Protein AF-A0AAE0FNZ5-F1 (afdb_monomer)

Structure (mmCIF, N/CA/C/O backbone):
data_AF-A0AAE0FNZ5-F1
#
_entry.id   AF-A0AAE0FNZ5-F1
#
loop_
_atom_site.group_PDB
_atom_site.id
_atom_site.type_symbol
_atom_site.label_atom_id
_atom_site.label_alt_id
_atom_site.label_comp_id
_atom_site.label_asym_id
_atom_site.label_entity_id
_atom_site.label_seq_id
_atom_site.pdbx_PDB_ins_code
_atom_site.Cartn_x
_atom_site.Cartn_y
_atom_site.Cartn_z
_atom_site.occupancy
_atom_site.B_iso_or_equiv
_atom_site.auth_seq_id
_atom_site.auth_comp_id
_atom_site.auth_asym_id
_atom_site.auth_atom_id
_atom_site.pdbx_PDB_model_num
ATOM 1 N N . ALA A 1 1 ? 1.373 -7.738 13.179 1.00 73.31 1 ALA A N 1
ATOM 2 C CA . ALA A 1 1 ? 1.710 -7.476 14.619 1.00 73.31 1 ALA A CA 1
ATOM 3 C C . ALA A 1 1 ? 2.137 -6.031 14.983 1.00 73.31 1 ALA A C 1
ATOM 5 O O . ALA A 1 1 ? 1.591 -5.487 15.942 1.00 73.31 1 ALA A O 1
ATOM 6 N N . GLY A 1 2 ? 3.117 -5.407 14.306 1.00 88.44 2 GLY A N 1
ATOM 7 C CA . GLY A 1 2 ? 3.609 -4.054 14.651 1.00 88.44 2 GLY A CA 1
ATOM 8 C C . GLY A 1 2 ? 2.622 -2.926 14.325 1.00 88.44 2 GLY A C 1
ATOM 9 O O . GLY A 1 2 ? 2.248 -2.158 15.209 1.00 88.44 2 GLY A O 1
ATOM 10 N N . VAL A 1 3 ? 2.120 -2.901 13.086 1.00 91.31 3 VAL A N 1
ATOM 11 C CA . VAL A 1 3 ? 1.094 -1.946 12.621 1.00 91.31 3 VAL A CA 1
ATOM 12 C C . VAL A 1 3 ? -0.150 -1.998 13.509 1.00 91.31 3 VAL A C 1
ATOM 14 O O . VAL A 1 3 ? -0.598 -0.972 14.001 1.00 91.31 3 VAL A O 1
ATOM 17 N N . LYS A 1 4 ? -0.619 -3.203 13.857 1.00 91.88 4 LYS A N 1
ATOM 18 C CA . LYS A 1 4 ? -1.744 -3.406 14.783 1.00 91.88 4 LYS A CA 1
ATOM 19 C C . LYS A 1 4 ? -1.560 -2.714 16.139 1.00 91.88 4 LYS A C 1
ATOM 21 O O . LYS A 1 4 ? -2.510 -2.135 16.662 1.00 91.88 4 LYS A O 1
ATOM 26 N N . LYS A 1 5 ? -0.351 -2.751 16.712 1.00 94.31 5 LYS A N 1
ATOM 27 C CA . LYS A 1 5 ? -0.046 -2.042 17.968 1.00 94.31 5 LYS A CA 1
ATOM 28 C C . LYS A 1 5 ? -0.067 -0.524 17.776 1.00 94.31 5 LYS A C 1
ATOM 30 O O . LYS A 1 5 ? -0.585 0.174 18.640 1.00 94.31 5 LYS A O 1
ATOM 35 N N . MET A 1 6 ? 0.450 -0.028 16.650 1.00 94.19 6 MET A N 1
ATOM 36 C CA . MET A 1 6 ? 0.413 1.399 16.312 1.00 94.19 6 MET A CA 1
ATOM 37 C C . MET A 1 6 ? -1.028 1.896 16.144 1.00 94.19 6 MET A C 1
ATOM 39 O O . MET A 1 6 ? -1.415 2.879 16.765 1.00 94.19 6 MET A O 1
ATOM 43 N N . CYS A 1 7 ? -1.851 1.173 15.386 1.00 94.00 7 CYS A N 1
ATOM 44 C CA . CYS A 1 7 ? -3.272 1.465 15.214 1.00 94.00 7 CYS A CA 1
ATOM 45 C C . CYS A 1 7 ? -4.008 1.535 16.557 1.00 94.00 7 CYS A C 1
ATOM 47 O O . CYS A 1 7 ? -4.734 2.495 16.807 1.00 94.00 7 CYS A O 1
ATOM 49 N N . ALA A 1 8 ? -3.754 0.579 17.459 1.00 94.25 8 ALA A N 1
ATOM 50 C CA . ALA A 1 8 ? -4.321 0.598 18.805 1.00 94.25 8 ALA A CA 1
ATOM 51 C C . ALA A 1 8 ? -3.875 1.827 19.618 1.00 94.25 8 ALA A C 1
ATOM 53 O O . ALA A 1 8 ? -4.706 2.455 20.270 1.00 94.25 8 ALA A O 1
ATOM 54 N N . ALA A 1 9 ? -2.593 2.203 19.552 1.00 96.19 9 ALA A N 1
ATOM 55 C CA . ALA A 1 9 ? -2.071 3.388 20.237 1.00 96.19 9 ALA A CA 1
ATOM 56 C C . ALA A 1 9 ? -2.643 4.705 19.679 1.00 96.19 9 ALA A C 1
ATOM 58 O O . ALA A 1 9 ? -2.824 5.660 20.429 1.00 96.19 9 ALA A O 1
ATOM 59 N N . LEU A 1 10 ? -2.955 4.747 18.380 1.00 93.94 10 LEU A N 1
ATOM 60 C CA . LEU A 1 10 ? -3.541 5.906 17.699 1.00 93.94 10 LEU A CA 1
ATOM 61 C C . LEU A 1 10 ? -5.078 5.939 17.752 1.00 93.94 10 LEU A C 1
ATOM 63 O O . LEU A 1 10 ? -5.679 6.894 17.264 1.00 93.94 10 LEU A O 1
ATOM 67 N N . GLY A 1 11 ? -5.727 4.905 18.300 1.00 94.50 11 GLY A N 1
ATOM 68 C CA . GLY A 1 11 ? -7.188 4.781 18.277 1.00 94.50 11 GLY A CA 1
ATOM 69 C C . GLY A 1 11 ? -7.761 4.668 16.859 1.00 94.50 11 GLY A C 1
ATOM 70 O O . GLY A 1 11 ? -8.871 5.131 16.604 1.00 94.50 11 GLY A O 1
ATOM 71 N N . LYS A 1 12 ? -6.996 4.090 15.925 1.00 91.75 12 LYS A N 1
ATOM 72 C CA . LYS A 1 12 ? -7.368 3.927 14.515 1.00 91.75 12 LYS A CA 1
ATOM 73 C C . LYS A 1 12 ? -7.644 2.462 14.174 1.00 91.75 12 LYS A C 1
ATOM 75 O O . LYS A 1 12 ? -6.924 1.588 14.658 1.00 91.75 12 LYS A O 1
ATOM 80 N N . PRO A 1 13 ? -8.662 2.155 13.352 1.00 91.75 13 PRO A N 1
ATOM 81 C CA . PRO A 1 13 ? -8.920 0.785 12.931 1.00 91.75 13 PRO A CA 1
ATOM 82 C C . PRO A 1 13 ? -7.894 0.335 11.883 1.00 91.75 13 PRO A C 1
ATOM 84 O O . PRO A 1 13 ? -7.475 1.118 11.036 1.00 91.75 13 PRO A O 1
ATOM 87 N N . MET A 1 14 ? -7.543 -0.956 11.886 1.00 91.50 14 MET A N 1
ATOM 88 C CA . MET A 1 14 ? -6.693 -1.550 10.836 1.00 91.50 14 MET A CA 1
ATOM 89 C C . MET A 1 14 ? -7.300 -1.391 9.432 1.00 91.50 14 MET A C 1
ATOM 91 O O . MET A 1 14 ? -6.565 -1.279 8.459 1.00 91.50 14 MET A O 1
ATOM 95 N N . GLY A 1 15 ? -8.633 -1.321 9.336 1.00 91.81 15 GLY A N 1
ATOM 96 C CA . GLY A 1 15 ? -9.350 -1.085 8.080 1.00 91.81 15 GLY A CA 1
ATOM 97 C C . GLY A 1 15 ? -9.142 0.308 7.467 1.00 91.81 15 GLY A C 1
ATOM 98 O O . GLY A 1 15 ? -9.414 0.482 6.289 1.00 91.81 15 GLY A O 1
ATOM 99 N N . GLU A 1 16 ? -8.640 1.288 8.228 1.00 91.06 16 GLU A N 1
ATOM 100 C CA . GLU A 1 16 ? -8.264 2.622 7.713 1.00 91.06 16 GLU A CA 1
ATOM 101 C C . GLU A 1 16 ? -6.784 2.687 7.285 1.00 91.06 16 GLU A C 1
ATOM 103 O O . GLU A 1 16 ? -6.261 3.765 7.007 1.00 91.06 16 GLU A O 1
ATOM 108 N N . VAL A 1 17 ? -6.078 1.552 7.262 1.00 93.19 17 VAL A N 1
ATOM 109 C CA . VAL A 1 17 ? -4.651 1.499 6.932 1.00 93.19 17 VAL A CA 1
ATOM 110 C C . VAL A 1 17 ? -4.454 1.080 5.484 1.00 93.19 17 VAL A C 1
ATOM 112 O O . VAL A 1 17 ? -4.974 0.053 5.048 1.00 93.19 17 VAL A O 1
ATOM 115 N N . VAL A 1 18 ? -3.623 1.846 4.780 1.00 95.06 18 VAL A N 1
ATOM 116 C CA . VAL A 1 18 ? -3.007 1.442 3.516 1.00 95.06 18 VAL A CA 1
ATOM 117 C C . VAL A 1 18 ? -1.569 1.019 3.804 1.00 95.06 18 VAL A C 1
ATOM 119 O O . VAL A 1 18 ? -0.845 1.747 4.487 1.00 95.06 18 VAL A O 1
ATOM 122 N N . ALA A 1 19 ? -1.147 -0.136 3.294 1.00 96.19 19 ALA A N 1
ATOM 123 C CA . ALA A 1 19 ? 0.239 -0.589 3.385 1.00 96.19 19 ALA A CA 1
ATOM 124 C C . ALA A 1 19 ? 0.805 -0.937 2.008 1.00 96.19 19 ALA A C 1
ATOM 126 O O . ALA A 1 19 ? 0.090 -1.411 1.130 1.00 96.19 19 ALA A O 1
ATOM 127 N N . PHE A 1 20 ? 2.107 -0.715 1.854 1.00 97.62 20 PHE A N 1
ATOM 128 C CA . PHE A 1 20 ? 2.875 -1.006 0.649 1.00 97.62 20 PHE A CA 1
ATOM 129 C C . PHE A 1 20 ? 3.935 -2.054 0.989 1.00 97.62 20 PHE A C 1
ATOM 131 O O . PHE A 1 20 ? 4.536 -1.973 2.062 1.00 97.62 20 PHE A O 1
ATOM 138 N N . GLY A 1 21 ? 4.170 -3.013 0.097 1.00 97.12 21 GLY A N 1
ATOM 139 C CA . GLY A 1 21 ? 5.178 -4.052 0.298 1.00 97.12 21 GLY A CA 1
ATOM 140 C C . GLY A 1 21 ? 5.758 -4.591 -1.005 1.00 97.12 21 GLY A C 1
ATOM 141 O O . GLY A 1 21 ? 5.175 -4.455 -2.084 1.00 97.12 21 GLY A O 1
ATOM 142 N N . ASP A 1 22 ? 6.917 -5.229 -0.904 1.00 97.69 22 ASP A N 1
ATOM 143 C CA . ASP A 1 22 ? 7.616 -5.857 -2.028 1.00 97.69 22 ASP A CA 1
ATOM 144 C C . ASP A 1 22 ? 8.285 -7.194 -1.661 1.00 97.69 22 ASP A C 1
ATOM 146 O O . ASP A 1 22 ? 8.518 -8.037 -2.540 1.00 97.69 22 ASP A O 1
ATOM 150 N N . GLY A 1 23 ? 8.524 -7.426 -0.368 1.00 95.38 23 GLY A N 1
ATOM 151 C CA . GLY A 1 23 ? 9.221 -8.583 0.178 1.00 95.38 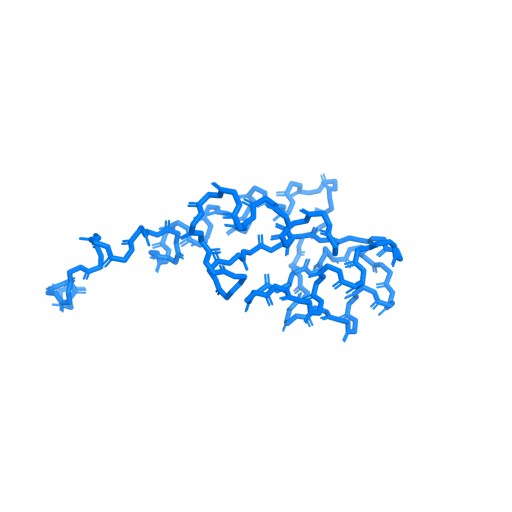23 GLY A CA 1
ATOM 152 C C . GLY A 1 23 ? 8.320 -9.638 0.826 1.00 95.38 23 GLY A C 1
ATOM 153 O O . GLY A 1 23 ? 7.105 -9.503 0.955 1.00 95.38 23 GLY A O 1
ATOM 154 N N . ASP A 1 24 ? 8.951 -10.730 1.267 1.00 92.94 24 ASP A N 1
ATOM 155 C CA . ASP A 1 24 ? 8.247 -11.851 1.910 1.00 92.94 24 ASP A CA 1
ATOM 156 C C . ASP A 1 24 ? 7.735 -11.460 3.304 1.00 92.94 24 ASP A C 1
ATOM 158 O O . ASP A 1 24 ? 6.672 -11.902 3.737 1.00 92.94 24 ASP A O 1
ATOM 162 N N . ASN A 1 25 ? 8.485 -10.596 3.991 1.00 94.06 25 ASN A N 1
ATOM 163 C CA . ASN A 1 25 ? 8.162 -10.067 5.314 1.00 94.06 25 ASN A CA 1
ATOM 164 C C . ASN A 1 25 ? 6.945 -9.129 5.313 1.00 94.06 25 ASN A C 1
ATOM 166 O O . ASN A 1 25 ? 6.425 -8.832 6.387 1.00 94.06 25 ASN A O 1
ATOM 170 N N . ASP A 1 26 ? 6.488 -8.678 4.142 1.00 95.06 26 ASP A N 1
ATOM 171 C CA . ASP A 1 26 ? 5.344 -7.771 4.031 1.00 95.06 26 ASP A CA 1
ATOM 172 C C . ASP A 1 26 ? 4.017 -8.524 3.919 1.00 95.06 26 ASP A C 1
ATOM 174 O O . ASP A 1 26 ? 2.972 -7.959 4.232 1.00 95.06 26 ASP A O 1
ATOM 178 N N . LYS A 1 27 ? 4.045 -9.811 3.538 1.00 95.31 27 LYS A N 1
ATOM 179 C CA . LYS A 1 27 ? 2.851 -10.635 3.288 1.00 95.31 27 LYS A CA 1
ATOM 180 C C . LYS A 1 27 ? 1.807 -10.513 4.402 1.00 95.31 27 LYS A C 1
ATOM 182 O O . LYS A 1 27 ? 0.666 -10.161 4.132 1.00 95.31 27 LYS A O 1
ATOM 187 N N . GLU A 1 28 ? 2.201 -10.793 5.645 1.00 94.75 28 GLU A N 1
ATOM 188 C CA . GLU A 1 28 ? 1.277 -10.762 6.790 1.00 94.75 28 GLU A CA 1
ATOM 189 C C . GLU A 1 28 ? 0.712 -9.359 7.039 1.00 94.75 28 GLU A C 1
ATOM 191 O O . GLU A 1 28 ? -0.430 -9.217 7.459 1.00 94.75 28 GLU A O 1
ATOM 196 N N . MET A 1 29 ? 1.497 -8.308 6.781 1.00 94.81 29 MET A N 1
ATOM 197 C CA . MET A 1 29 ? 1.017 -6.935 6.912 1.00 94.81 29 MET A CA 1
ATOM 198 C C . MET A 1 29 ? -0.028 -6.620 5.842 1.00 94.81 29 MET A C 1
ATOM 200 O O . MET A 1 29 ? -1.060 -6.050 6.180 1.00 94.81 29 MET A O 1
ATOM 204 N N . LEU A 1 30 ? 0.232 -6.989 4.584 1.00 96.50 30 LEU A N 1
ATOM 205 C CA . LEU A 1 30 ? -0.674 -6.715 3.467 1.0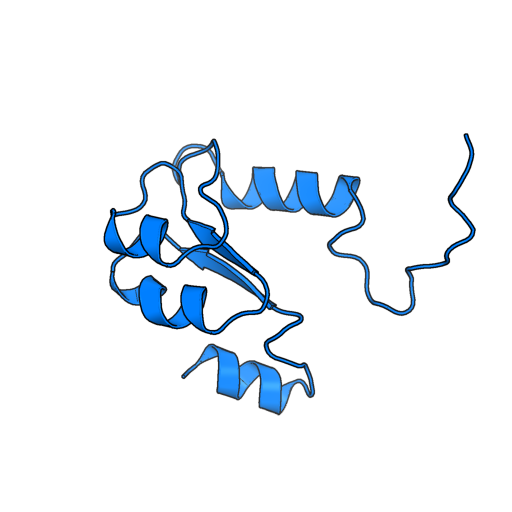0 96.50 30 LEU A CA 1
ATOM 206 C C . LEU A 1 30 ? -2.015 -7.448 3.611 1.00 96.50 30 LEU A C 1
ATOM 208 O O . LEU A 1 30 ? -3.037 -6.862 3.286 1.00 96.50 30 LEU A O 1
ATOM 212 N N . GLU A 1 31 ? -2.021 -8.665 4.166 1.00 95.19 31 GLU A N 1
ATOM 213 C CA . GLU A 1 31 ? -3.251 -9.428 4.452 1.00 95.19 31 GLU A CA 1
ATOM 214 C C . GLU A 1 31 ? -4.069 -8.859 5.630 1.00 95.19 31 GLU A C 1
ATOM 216 O O . GLU A 1 31 ? -5.266 -9.123 5.736 1.00 95.19 31 GLU A O 1
ATOM 221 N N . GLU A 1 32 ? -3.435 -8.132 6.559 1.00 94.00 32 GLU A N 1
ATOM 222 C CA . GLU A 1 32 ? -4.077 -7.653 7.795 1.00 94.00 32 GLU A CA 1
ATOM 223 C C . GLU A 1 32 ? -4.661 -6.231 7.694 1.00 94.00 32 GLU A C 1
ATOM 225 O O . GLU A 1 32 ? -5.513 -5.862 8.511 1.00 94.00 32 GLU A O 1
ATOM 230 N N . VAL A 1 33 ? -4.160 -5.394 6.781 1.00 95.44 33 VAL A N 1
ATOM 231 C CA . VAL A 1 33 ? -4.584 -3.989 6.648 1.00 95.44 33 VAL A CA 1
ATOM 232 C C . VAL A 1 33 ? -5.854 -3.844 5.813 1.00 95.44 33 VAL A C 1
ATOM 234 O O . VAL A 1 33 ? -6.270 -4.763 5.121 1.00 95.44 33 VAL A O 1
ATOM 237 N N . GLY A 1 34 ? -6.483 -2.668 5.873 1.00 94.50 34 GLY A N 1
ATOM 238 C CA . GLY A 1 34 ? -7.665 -2.370 5.063 1.00 94.50 34 GLY A CA 1
ATOM 239 C C . GLY A 1 34 ? -7.400 -2.343 3.559 1.00 94.50 34 GLY A C 1
ATOM 240 O O . GLY A 1 34 ? -8.299 -2.673 2.790 1.00 94.50 34 GLY A O 1
ATOM 241 N N . ARG A 1 35 ? -6.192 -1.936 3.144 1.00 95.81 35 ARG A N 1
ATOM 242 C CA . ARG A 1 35 ? -5.757 -1.983 1.745 1.00 95.81 35 ARG A CA 1
ATOM 243 C C . ARG A 1 35 ? -4.261 -2.279 1.633 1.00 95.81 35 ARG A C 1
ATOM 245 O O . ARG A 1 35 ? -3.429 -1.424 1.949 1.00 95.81 35 ARG A O 1
ATOM 252 N N . GLY A 1 36 ? -3.917 -3.473 1.172 1.00 97.38 36 GLY A N 1
ATOM 253 C CA . GLY A 1 36 ? -2.549 -3.905 0.900 1.00 97.38 36 GLY A CA 1
ATOM 254 C C . GLY A 1 36 ? -2.173 -3.712 -0.570 1.00 97.38 36 GLY A C 1
ATOM 255 O O . GLY A 1 36 ? -2.906 -4.126 -1.466 1.00 97.38 36 GLY A O 1
ATOM 256 N N . LEU A 1 37 ? -1.016 -3.107 -0.836 1.00 98.19 37 LEU A N 1
ATOM 257 C CA . LEU A 1 37 ? -0.512 -2.839 -2.182 1.00 98.19 37 LEU A CA 1
ATOM 258 C C . LEU A 1 37 ? 0.881 -3.435 -2.377 1.00 98.19 37 LEU A C 1
ATOM 260 O O . LEU A 1 37 ? 1.804 -3.147 -1.616 1.00 98.19 37 LEU A O 1
ATOM 264 N N . ALA A 1 38 ? 1.044 -4.233 -3.428 1.00 98.56 38 ALA A N 1
ATOM 265 C CA . ALA A 1 38 ? 2.338 -4.784 -3.807 1.00 98.56 38 ALA A CA 1
ATOM 266 C C . ALA A 1 38 ? 2.991 -3.936 -4.905 1.00 98.56 38 ALA A C 1
ATOM 268 O O . ALA A 1 38 ? 2.346 -3.581 -5.891 1.00 98.56 38 ALA A O 1
ATOM 269 N N . MET A 1 39 ? 4.289 -3.661 -4.785 1.00 98.44 39 MET A N 1
ATOM 270 C CA . MET A 1 39 ? 5.060 -3.011 -5.853 1.00 98.44 39 MET A CA 1
ATOM 271 C C . MET A 1 39 ? 5.098 -3.880 -7.123 1.00 98.44 39 MET A C 1
ATOM 273 O O . MET A 1 39 ? 5.013 -5.110 -7.060 1.00 98.44 39 MET A O 1
ATOM 277 N N . LYS A 1 40 ? 5.312 -3.286 -8.302 1.00 98.38 40 LYS A N 1
ATOM 278 C CA . LYS A 1 40 ? 5.409 -4.053 -9.561 1.00 98.38 40 LYS A CA 1
ATOM 279 C C . LYS A 1 40 ? 6.501 -5.120 -9.540 1.00 98.38 40 LYS A C 1
ATOM 281 O O . LYS A 1 40 ? 6.313 -6.229 -10.049 1.00 98.38 40 LYS A O 1
ATOM 286 N N . ASN A 1 41 ? 7.642 -4.800 -8.937 1.00 98.19 41 ASN A N 1
ATOM 287 C CA . ASN A 1 41 ? 8.769 -5.714 -8.758 1.00 98.19 41 ASN A CA 1
ATOM 288 C C . ASN A 1 41 ? 8.679 -6.554 -7.474 1.00 98.19 41 ASN A C 1
ATOM 290 O O . ASN A 1 41 ? 9.631 -7.264 -7.158 1.00 98.19 41 ASN A O 1
ATOM 294 N N . ALA A 1 42 ? 7.543 -6.529 -6.770 1.00 98.12 42 ALA A N 1
ATOM 295 C CA . ALA A 1 42 ? 7.330 -7.354 -5.593 1.00 98.12 42 ALA A CA 1
ATOM 296 C C . ALA A 1 42 ? 7.428 -8.850 -5.912 1.00 98.12 42 ALA A C 1
ATOM 298 O O . ALA A 1 42 ? 7.112 -9.307 -7.024 1.00 98.12 42 ALA A O 1
ATOM 299 N N . ARG A 1 43 ? 7.808 -9.623 -4.895 1.00 97.81 43 ARG A N 1
ATOM 300 C CA . ARG A 1 43 ? 7.786 -11.086 -4.945 1.00 97.81 43 ARG A CA 1
ATOM 301 C C . ARG A 1 43 ? 6.363 -11.616 -5.081 1.00 97.81 43 ARG A C 1
ATOM 303 O O . ARG A 1 43 ? 5.404 -11.004 -4.614 1.00 97.81 43 ARG A O 1
ATOM 310 N N . ASP A 1 44 ? 6.233 -12.806 -5.657 1.00 97.94 44 ASP A N 1
ATOM 311 C CA . ASP A 1 44 ? 4.929 -13.436 -5.894 1.00 97.94 44 ASP A CA 1
ATOM 312 C C . ASP A 1 44 ? 4.112 -13.627 -4.616 1.00 97.94 44 ASP A C 1
ATOM 314 O O . ASP A 1 44 ? 2.890 -13.507 -4.648 1.00 97.94 44 ASP A O 1
ATOM 318 N N . VAL A 1 45 ? 4.764 -13.913 -3.485 1.00 96.81 45 VAL A N 1
ATOM 319 C CA . VAL A 1 45 ? 4.068 -14.057 -2.197 1.00 96.81 45 VAL A CA 1
ATOM 320 C C . VAL A 1 45 ? 3.418 -12.749 -1.752 1.00 96.81 45 VAL A C 1
ATOM 322 O O . VAL A 1 45 ? 2.323 -12.774 -1.204 1.00 96.81 45 VAL A O 1
ATOM 325 N N . CYS 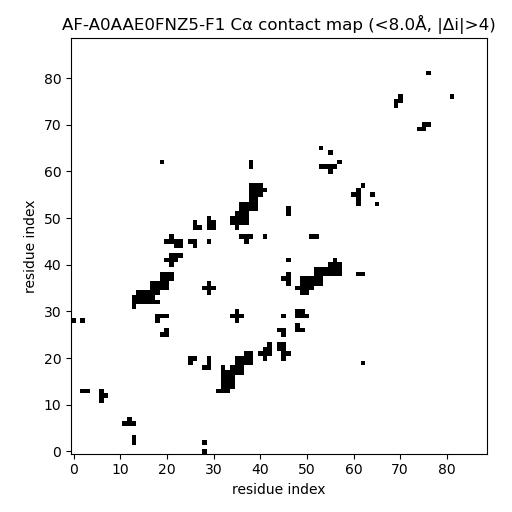A 1 46 ? 4.062 -11.619 -2.045 1.00 96.31 46 CYS A N 1
ATOM 326 C CA . CYS A 1 46 ? 3.586 -10.284 -1.717 1.00 96.31 46 CYS A CA 1
ATOM 327 C C . CYS A 1 46 ? 2.450 -9.878 -2.669 1.00 96.31 46 CYS A C 1
ATOM 329 O O . CYS A 1 46 ? 1.371 -9.496 -2.223 1.00 96.31 46 CYS A O 1
ATOM 331 N N . LYS A 1 47 ? 2.622 -10.110 -3.979 1.00 98.00 47 LYS A N 1
ATOM 332 C CA . LYS A 1 47 ? 1.583 -9.870 -4.999 1.00 98.00 47 LYS A CA 1
ATOM 333 C C . LYS A 1 47 ? 0.298 -10.661 -4.763 1.00 98.00 47 LYS A C 1
ATOM 335 O O . LYS A 1 47 ? -0.776 -10.155 -5.049 1.00 98.00 47 LYS A O 1
ATOM 340 N N . LYS A 1 48 ? 0.405 -11.899 -4.266 1.00 97.81 48 LYS A N 1
ATOM 341 C CA . LYS A 1 48 ? -0.755 -12.754 -3.954 1.00 97.81 48 LYS A CA 1
ATOM 342 C C . LYS A 1 48 ? -1.485 -12.349 -2.674 1.00 97.81 48 LYS A C 1
ATOM 344 O O . LYS A 1 48 ? -2.650 -12.695 -2.534 1.00 97.81 48 LYS A O 1
ATOM 349 N N . ALA A 1 49 ? -0.791 -11.693 -1.747 1.00 97.31 49 ALA A N 1
ATOM 350 C CA . ALA A 1 49 ? -1.356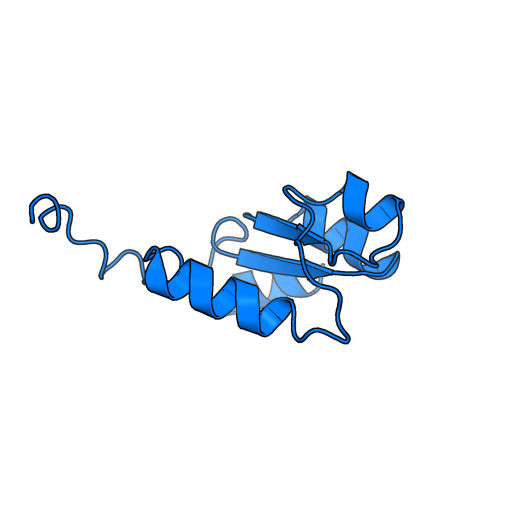 -11.214 -0.489 1.00 97.31 49 ALA A CA 1
ATOM 351 C C . ALA A 1 49 ? -1.973 -9.812 -0.594 1.00 97.31 49 ALA A C 1
ATOM 353 O O . ALA A 1 49 ? -2.803 -9.459 0.235 1.00 97.31 49 ALA A O 1
ATOM 354 N N . ALA A 1 50 ? -1.554 -9.013 -1.576 1.00 97.88 50 ALA A N 1
ATOM 355 C CA . ALA A 1 50 ? -2.047 -7.658 -1.784 1.00 97.88 50 ALA A CA 1
ATOM 356 C C . ALA A 1 50 ? -3.415 -7.622 -2.484 1.00 97.88 50 ALA A C 1
ATOM 358 O O . ALA A 1 50 ? -3.717 -8.467 -3.327 1.00 97.88 50 ALA A O 1
ATOM 359 N N . ASP A 1 51 ? -4.190 -6.570 -2.219 1.00 98.06 51 ASP A N 1
ATOM 360 C CA . ASP A 1 51 ? -5.439 -6.277 -2.933 1.00 98.06 51 ASP A CA 1
ATOM 361 C C . ASP A 1 51 ? -5.183 -5.828 -4.377 1.00 98.06 51 ASP A C 1
ATOM 363 O O . ASP A 1 51 ? -6.015 -6.030 -5.263 1.00 98.06 51 ASP A O 1
ATOM 367 N N . ALA A 1 52 ? -4.029 -5.199 -4.622 1.00 97.69 52 ALA A N 1
ATOM 368 C CA . ALA A 1 52 ? -3.598 -4.796 -5.952 1.00 97.69 52 ALA A CA 1
ATOM 369 C C . ALA A 1 52 ? -2.071 -4.792 -6.087 1.00 97.69 52 ALA A C 1
ATOM 371 O O . ALA A 1 52 ? -1.329 -4.577 -5.125 1.00 97.69 52 ALA A O 1
ATOM 372 N N . VAL A 1 53 ? -1.612 -4.976 -7.324 1.00 98.25 53 VAL A N 1
ATOM 373 C CA . VAL A 1 53 ? -0.216 -4.780 -7.723 1.00 98.25 53 VAL A CA 1
ATOM 374 C C . VAL A 1 53 ? -0.114 -3.445 -8.454 1.00 98.25 53 VAL A C 1
ATOM 376 O O . VAL A 1 53 ? -0.885 -3.191 -9.377 1.00 98.25 53 VAL A O 1
ATOM 379 N N . LEU A 1 54 ? 0.824 -2.599 -8.038 1.00 98.19 54 LEU A N 1
ATOM 380 C CA . LEU A 1 54 ? 1.050 -1.281 -8.625 1.00 98.19 54 LEU A CA 1
ATOM 381 C C . LEU A 1 54 ? 1.733 -1.371 -9.995 1.00 98.19 54 LEU A C 1
ATOM 383 O O . LEU A 1 54 ? 2.424 -2.342 -10.309 1.00 98.19 54 LEU A O 1
ATOM 387 N N . GLU A 1 55 ? 1.569 -0.322 -10.803 1.00 97.75 55 GLU A N 1
ATOM 388 C CA . GLU A 1 55 ? 2.166 -0.216 -12.144 1.00 97.75 55 GLU A CA 1
ATOM 389 C C . GLU A 1 55 ? 3.655 0.157 -12.128 1.00 97.75 55 GLU A C 1
ATOM 391 O O . GLU A 1 55 ? 4.346 -0.019 -13.140 1.00 97.75 55 GLU A O 1
ATOM 396 N N . ASN A 1 56 ? 4.149 0.631 -10.982 1.00 98.38 56 ASN A N 1
ATOM 397 C CA . ASN A 1 56 ? 5.513 1.103 -10.784 1.00 98.38 56 ASN A CA 1
ATOM 398 C C . ASN A 1 56 ? 6.302 0.222 -9.808 1.00 98.38 56 ASN A C 1
ATOM 400 O O . ASN A 1 56 ? 5.749 -0.375 -8.874 1.00 98.38 56 ASN A O 1
ATOM 404 N N . THR A 1 57 ? 7.609 0.123 -10.034 1.00 98.44 57 THR A N 1
ATOM 405 C CA . THR A 1 57 ? 8.561 -0.493 -9.100 1.00 98.44 57 THR A CA 1
ATOM 406 C C . THR A 1 57 ? 8.940 0.476 -7.975 1.00 98.44 57 THR A C 1
ATOM 408 O O . THR A 1 57 ? 8.551 1.645 -7.970 1.00 98.44 57 THR A O 1
ATOM 411 N N . ASN A 1 58 ? 9.702 -0.009 -6.993 1.00 96.75 58 ASN A N 1
ATOM 412 C CA . ASN A 1 58 ? 10.308 0.855 -5.973 1.00 96.75 58 ASN A CA 1
ATOM 413 C C . ASN A 1 58 ? 11.321 1.853 -6.566 1.00 96.75 58 ASN A C 1
ATOM 415 O O . ASN A 1 58 ? 11.339 2.997 -6.129 1.00 96.75 58 ASN A O 1
ATOM 419 N N . ASP A 1 59 ? 12.077 1.458 -7.596 1.00 98.19 59 ASP A N 1
ATOM 420 C CA . ASP A 1 59 ? 13.003 2.331 -8.337 1.00 98.19 59 ASP A CA 1
ATOM 421 C C . ASP A 1 59 ? 12.288 3.402 -9.189 1.00 98.19 59 ASP A C 1
ATOM 423 O O . ASP A 1 59 ? 12.912 4.357 -9.642 1.00 98.19 59 ASP A O 1
ATOM 427 N N . GLU A 1 60 ? 10.982 3.244 -9.421 1.00 98.31 60 GLU A N 1
ATOM 428 C CA . GLU A 1 60 ? 10.121 4.176 -10.164 1.00 98.31 60 GLU A CA 1
ATOM 429 C C . GLU A 1 60 ? 9.241 5.026 -9.224 1.00 98.31 60 GLU A C 1
ATOM 431 O O . GLU A 1 60 ? 8.184 5.509 -9.630 1.00 98.31 60 GLU A O 1
ATOM 436 N N . ASP A 1 61 ? 9.630 5.165 -7.951 1.00 98.12 61 ASP A N 1
ATOM 437 C CA . ASP A 1 61 ? 8.890 5.918 -6.929 1.00 98.12 61 ASP A CA 1
ATOM 438 C C . ASP A 1 61 ? 7.431 5.451 -6.742 1.00 98.12 61 ASP A C 1
ATOM 440 O O . ASP A 1 61 ? 6.547 6.245 -6.407 1.00 98.12 61 ASP A O 1
ATOM 444 N N . GLY A 1 62 ? 7.140 4.157 -6.931 1.00 97.88 62 GLY A N 1
ATOM 445 C CA . GLY A 1 62 ? 5.755 3.676 -7.020 1.00 97.88 62 GLY A CA 1
ATOM 446 C C . GLY A 1 62 ? 4.874 3.970 -5.797 1.00 97.88 62 GLY A C 1
ATOM 447 O O . GLY A 1 62 ? 3.672 4.177 -5.950 1.00 97.88 62 GLY A O 1
ATOM 448 N N . VAL A 1 63 ? 5.457 4.089 -4.598 1.00 97.69 63 VAL A N 1
ATOM 449 C CA . VAL A 1 63 ? 4.725 4.552 -3.404 1.00 97.69 63 VAL A CA 1
ATOM 450 C C . VAL A 1 63 ? 4.273 6.005 -3.566 1.00 97.69 63 VAL A C 1
ATOM 452 O O . VAL A 1 63 ? 3.121 6.326 -3.286 1.00 97.69 63 VAL A O 1
ATOM 455 N N . ALA A 1 64 ? 5.156 6.893 -4.026 1.00 97.75 64 ALA A N 1
ATOM 456 C CA . ALA A 1 64 ? 4.836 8.306 -4.197 1.00 97.75 64 ALA A CA 1
ATOM 457 C C . ALA A 1 64 ? 3.797 8.511 -5.306 1.00 97.75 64 ALA A C 1
ATOM 459 O O . ALA A 1 64 ? 2.839 9.260 -5.107 1.00 97.75 64 ALA A O 1
ATOM 460 N N . VAL A 1 65 ? 3.951 7.811 -6.435 1.00 97.94 65 VAL A N 1
ATOM 461 C CA . VAL A 1 65 ? 2.990 7.848 -7.549 1.00 97.94 65 VAL A CA 1
ATOM 462 C C . VAL A 1 65 ? 1.596 7.439 -7.075 1.00 97.94 65 VAL A C 1
ATOM 464 O O . VAL A 1 65 ? 0.629 8.169 -7.304 1.00 97.94 65 VAL A O 1
ATOM 467 N N . GLU A 1 66 ? 1.488 6.322 -6.352 1.00 97.19 66 GLU A N 1
ATOM 468 C CA . GLU A 1 66 ? 0.192 5.851 -5.863 1.00 97.19 66 GLU A CA 1
ATOM 469 C C . GLU A 1 66 ? -0.389 6.777 -4.784 1.00 97.19 66 GLU A C 1
ATOM 471 O O . GLU A 1 66 ? -1.586 7.051 -4.803 1.00 97.19 66 GLU A O 1
ATOM 476 N N . LEU A 1 67 ? 0.427 7.329 -3.879 1.00 95.88 67 LEU A N 1
ATOM 477 C CA . LEU A 1 67 ? -0.053 8.301 -2.889 1.00 95.88 67 LEU A CA 1
ATOM 478 C C . LEU A 1 67 ? -0.618 9.568 -3.545 1.00 95.88 67 LEU A C 1
ATOM 480 O O . LEU A 1 67 ? -1.665 10.061 -3.118 1.00 95.88 67 LEU A O 1
ATOM 484 N N . VAL A 1 68 ? 0.038 10.084 -4.589 1.00 95.88 68 VAL A N 1
ATOM 485 C CA . VAL A 1 68 ? -0.462 11.239 -5.353 1.00 95.88 68 VAL A CA 1
ATOM 486 C C . VAL A 1 68 ? -1.788 10.898 -6.027 1.00 95.88 68 VAL A C 1
ATOM 488 O O . VAL A 1 68 ? -2.732 11.682 -5.915 1.00 95.88 68 VAL A O 1
ATOM 491 N N . ARG A 1 69 ? -1.892 9.721 -6.656 1.00 95.12 69 ARG A N 1
ATOM 492 C CA . ARG A 1 69 ? -3.143 9.247 -7.261 1.00 95.12 69 ARG A CA 1
ATOM 493 C C . ARG A 1 69 ? -4.264 9.162 -6.227 1.00 95.12 69 ARG A C 1
ATOM 495 O O . ARG A 1 69 ? -5.324 9.749 -6.422 1.00 95.12 69 ARG A O 1
ATOM 502 N N . MET A 1 70 ? -4.017 8.501 -5.096 1.00 93.44 70 MET A N 1
ATOM 503 C CA . MET A 1 70 ? -5.001 8.376 -4.022 1.00 93.44 70 MET A CA 1
ATOM 504 C C . MET A 1 70 ? -5.439 9.737 -3.472 1.00 93.44 70 MET A C 1
ATOM 506 O O . MET A 1 70 ? -6.614 9.922 -3.164 1.00 93.44 70 MET A O 1
ATOM 510 N N . TYR A 1 71 ? -4.521 10.698 -3.349 1.00 91.12 71 TYR A N 1
ATOM 511 C CA . TYR A 1 71 ? -4.859 12.053 -2.920 1.00 91.12 71 TYR A CA 1
ATOM 512 C C . TYR A 1 71 ? -5.752 12.772 -3.940 1.00 91.12 71 TYR A C 1
ATOM 514 O O . TYR A 1 71 ? -6.760 13.365 -3.559 1.00 91.12 71 TYR A O 1
ATOM 522 N N . GLN A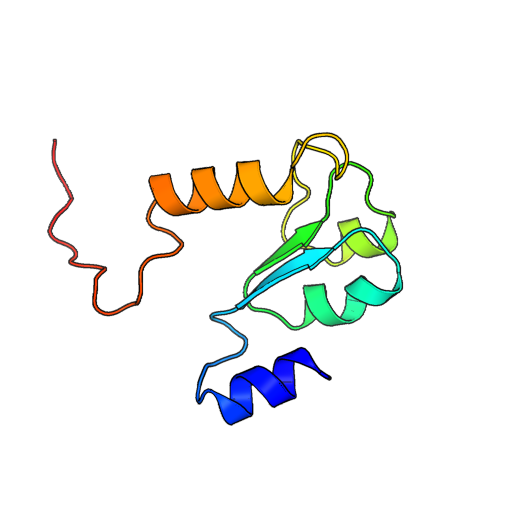 1 72 ? -5.415 12.684 -5.229 1.00 91.62 72 GLN A N 1
ATOM 523 C CA . GLN A 1 72 ? -6.207 13.264 -6.320 1.00 91.62 72 GLN A CA 1
ATOM 524 C C . GLN A 1 72 ? -7.608 12.644 -6.412 1.00 91.62 72 GLN A C 1
ATOM 526 O O . GLN A 1 72 ? -8.573 13.350 -6.691 1.00 91.62 72 GLN A O 1
ATOM 531 N N . GLU A 1 73 ? -7.725 11.349 -6.121 1.00 91.06 73 GLU A N 1
ATOM 532 C CA . GLU A 1 73 ? -8.994 10.615 -6.060 1.00 91.06 73 GLU A CA 1
ATOM 533 C C . GLU A 1 73 ? -9.746 10.810 -4.725 1.00 91.06 73 GLU A C 1
ATOM 535 O O . GLU A 1 73 ? -10.834 10.266 -4.541 1.00 91.06 73 GLU A O 1
ATOM 540 N N . GLY A 1 74 ? -9.196 11.575 -3.773 1.00 87.50 74 GLY A N 1
ATOM 541 C CA . GLY A 1 74 ? -9.825 11.844 -2.474 1.00 87.50 74 GLY A CA 1
ATOM 542 C C . GLY A 1 74 ? -9.818 10.664 -1.492 1.00 87.50 74 GLY A C 1
ATOM 543 O O . GLY A 1 74 ? -10.499 10.712 -0.470 1.00 87.50 74 GLY A O 1
ATOM 544 N N . LEU A 1 75 ? -9.030 9.620 -1.759 1.00 86.06 75 LEU A N 1
ATOM 545 C CA . LEU A 1 75 ? -8.965 8.380 -0.975 1.00 86.06 75 LEU A CA 1
ATOM 546 C C . LEU A 1 75 ? -8.136 8.498 0.318 1.00 86.06 75 LEU A C 1
ATOM 548 O O . LEU A 1 75 ? -8.203 7.610 1.163 1.00 86.06 75 LEU A O 1
ATOM 552 N N . LEU A 1 76 ? -7.355 9.574 0.481 1.00 80.44 76 LEU A N 1
ATOM 553 C CA . LEU A 1 76 ? -6.539 9.841 1.681 1.00 80.44 76 LEU A CA 1
ATOM 554 C C . LEU A 1 76 ? -7.152 10.891 2.620 1.00 80.44 76 LEU A C 1
ATOM 556 O O . LEU A 1 76 ? -6.519 11.297 3.597 1.00 80.44 76 LEU A O 1
ATOM 560 N N . LEU A 1 77 ? -8.361 11.372 2.327 1.00 70.69 77 LEU A N 1
ATOM 561 C CA . LEU A 1 77 ? -8.994 12.403 3.140 1.00 70.69 77 LEU A CA 1
ATOM 562 C C . LEU A 1 77 ? -9.576 11.791 4.426 1.00 70.69 77 LEU A C 1
ATOM 564 O O . LEU A 1 77 ? -10.191 10.725 4.377 1.00 70.69 77 LEU A O 1
ATOM 568 N N . PRO A 1 78 ? -9.416 12.449 5.592 1.00 63.56 78 PRO A N 1
ATOM 569 C CA . PRO A 1 78 ? -10.061 12.004 6.818 1.00 63.56 78 PRO A CA 1
ATOM 570 C C . PRO A 1 78 ? -11.576 11.936 6.613 1.00 63.56 78 PRO A C 1
ATOM 572 O O . PRO A 1 78 ? -12.156 12.766 5.914 1.00 63.56 78 PRO A O 1
ATOM 575 N N . SER A 1 79 ? -12.233 10.985 7.277 1.00 57.09 79 SER A N 1
ATOM 576 C CA . SER A 1 79 ? -13.687 10.783 7.198 1.00 57.09 79 SER A CA 1
ATOM 577 C C . SER A 1 79 ? -14.512 12.034 7.538 1.00 57.09 79 SER A C 1
ATOM 579 O O . SER A 1 79 ? -15.663 12.138 7.132 1.00 57.09 79 SER A O 1
ATOM 581 N N . THR A 1 80 ? -13.921 13.018 8.223 1.00 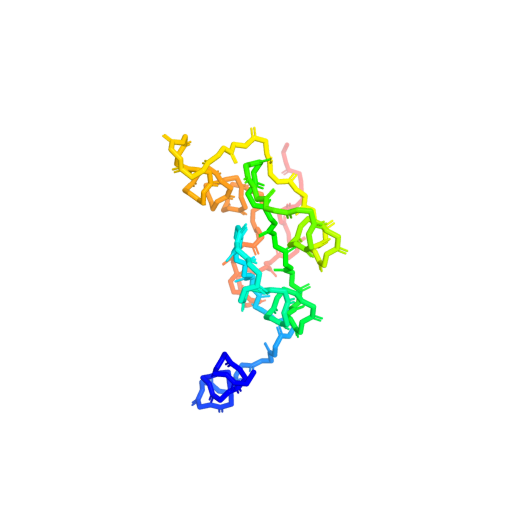56.22 80 THR A N 1
ATOM 582 C CA . THR A 1 80 ? -14.512 14.335 8.511 1.00 56.22 80 THR A CA 1
ATOM 583 C C . THR A 1 80 ? -14.469 15.333 7.346 1.00 56.22 80 THR A C 1
ATOM 585 O O . THR A 1 80 ? -15.190 16.326 7.392 1.00 56.22 80 THR A O 1
ATOM 588 N N . LEU A 1 81 ? -13.644 15.103 6.319 1.00 55.72 81 LEU A N 1
ATOM 589 C CA . LEU A 1 81 ? -13.527 15.940 5.115 1.00 55.72 81 LEU A CA 1
ATOM 590 C C . LEU A 1 81 ? -14.241 15.347 3.890 1.00 55.72 81 LEU A C 1
ATOM 592 O O . 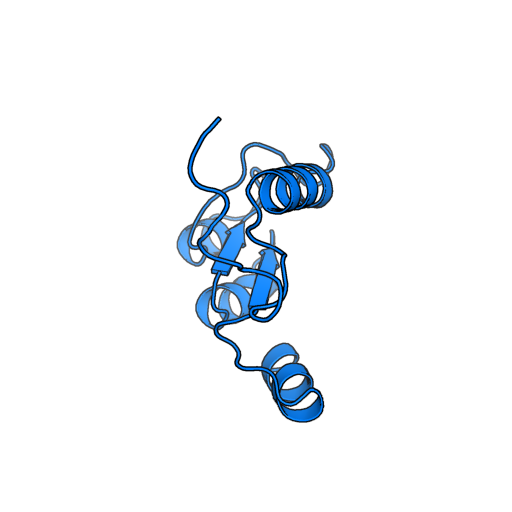LEU A 1 81 ? -14.362 16.032 2.875 1.00 55.72 81 LEU A O 1
ATOM 596 N N . ILE A 1 82 ? -14.770 14.121 3.981 1.00 53.31 82 ILE A N 1
ATOM 597 C CA . ILE A 1 82 ? -15.668 13.557 2.966 1.00 53.31 82 ILE A CA 1
ATOM 598 C C . ILE A 1 82 ? -17.043 14.216 3.140 1.00 53.31 82 ILE A C 1
ATOM 600 O O . ILE A 1 82 ? -17.941 13.691 3.792 1.00 53.31 82 ILE A O 1
ATOM 604 N N . ASN A 1 83 ? -17.198 15.417 2.587 1.00 42.69 83 ASN A N 1
ATOM 605 C CA . ASN A 1 83 ? -18.502 16.043 2.421 1.00 42.69 83 ASN A CA 1
ATOM 606 C C . ASN A 1 83 ? -19.142 15.497 1.126 1.00 42.69 83 ASN A C 1
ATOM 608 O O . ASN A 1 83 ? -18.597 15.740 0.048 1.00 42.69 83 ASN A O 1
ATOM 612 N N . PRO A 1 84 ? -20.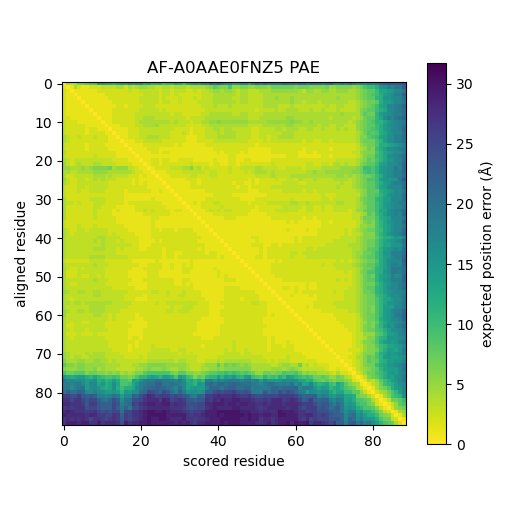297 14.805 1.177 1.00 47.31 84 PRO A N 1
ATOM 613 C CA . PRO A 1 84 ? -20.932 14.207 -0.001 1.00 47.31 84 PRO A CA 1
ATOM 614 C C . PRO A 1 84 ? -21.509 15.220 -1.012 1.00 47.31 84 PRO A C 1
ATOM 616 O O . PRO A 1 84 ? -22.219 14.819 -1.929 1.00 47.31 84 PRO A O 1
ATOM 619 N N . THR A 1 85 ? -21.229 16.524 -0.886 1.00 49.66 85 THR A N 1
ATOM 620 C CA . THR A 1 85 ? -21.714 17.551 -1.832 1.00 49.66 85 THR A CA 1
ATOM 621 C C . THR A 1 85 ? -20.777 17.878 -2.993 1.00 49.66 85 THR A C 1
ATOM 623 O O . THR A 1 85 ? -21.191 18.617 -3.879 1.00 49.66 85 THR A O 1
ATOM 626 N N . LEU A 1 86 ? -19.577 17.298 -3.087 1.00 46.88 86 LEU A N 1
ATOM 627 C CA . LEU A 1 86 ? -18.777 17.385 -4.320 1.00 46.88 86 LEU A CA 1
ATOM 628 C C . LEU A 1 86 ? -19.153 16.258 -5.293 1.00 46.88 86 LEU A C 1
ATOM 630 O O . LEU A 1 86 ? -18.332 15.452 -5.715 1.00 46.88 86 LEU A O 1
ATOM 634 N N . SER A 1 87 ? -20.437 16.217 -5.641 1.00 45.50 87 SER A N 1
ATOM 635 C CA . SER A 1 87 ? -20.889 15.700 -6.925 1.00 45.50 87 SER A CA 1
ATOM 636 C C . SER A 1 87 ? -21.321 16.911 -7.744 1.00 45.50 87 SER A C 1
ATOM 638 O O . SER A 1 87 ? -22.095 17.734 -7.253 1.00 45.50 87 SER A O 1
ATOM 640 N N . THR A 1 88 ? -20.855 16.981 -8.990 1.00 39.94 88 THR A N 1
ATOM 641 C CA . THR A 1 88 ? -21.109 18.010 -10.020 1.00 39.94 88 THR A CA 1
ATOM 642 C C . THR A 1 88 ? -20.091 19.154 -10.084 1.00 39.94 88 THR A C 1
ATOM 644 O O . THR A 1 88 ? -20.253 20.190 -9.444 1.00 39.94 88 THR A O 1
ATOM 647 N N . VAL A 1 89 ? -19.085 18.976 -10.944 1.00 40.22 89 VAL A N 1
ATOM 648 C CA . VAL A 1 89 ? -18.885 19.779 -12.169 1.00 40.22 89 VAL A CA 1
ATOM 649 C C . VAL A 1 89 ? -18.339 18.876 -13.267 1.00 40.22 89 VAL A C 1
ATOM 651 O O . VAL A 1 89 ? -17.576 17.948 -12.922 1.00 40.22 89 VAL A O 1
#

Mean predicted aligned error: 6.14 Å

pLDDT: mean 88.6, std 16.18, range [39.94, 98.56]

Radius of gyration: 14.44 Å; Cα contacts (8 Å, |Δi|>4): 132; chains: 1; bounding box: 35×34×32 Å

Sequence (89 aa):
AGVKKMCAALGKPMGEVVAFGDGDNDKEMLEEVGRGLAMKNARDVCKKAADAVLENTNDEDGVAVELVRMYQEGLLLPSTLINPTLSTV

Organism: NCBI:txid36881

Nearest PDB structures (foldseek):
  2pq0-assembly1_A  TM=9.251E-01  e=3.906E-06  Geobacillus kaustophilus HTA426
  3ewi-assembly1_A-2  TM=8.043E-01  e=7.714E-05  Mus musculus
  4hgn-assembly1_B  TM=7.892E-01  e=1.085E-03  Bacteroides thetaiotaomicron VPI-5482
  1k1e-assembly5_H  TM=7.266E-01  e=7.733E-04  Haemophilus influenzae Rd KW20
  1k1e-assembly1_A  TM=7.314E-01  e=1.161E-03  Haemophilus influenzae Rd KW20

InterPro domains:
  IPR023214 HAD superfamily [G3DSA:3.40.50.1000] (1-73)
  IPR036412 HAD-like superfamily [SSF56784] (2-69)

Foldseek 3Di:
DVVVVVCVVVVHDQLLDEDEDAEPVCLVVQQRHNFYEYEQNHDPSSCVSGPYYFPHHVVRVRVVVVVVVCVVVVVNPPPVPPDVPPDDD

Solvent-accessible surface area (backbone atoms only — not comparable to full-atom values): 5111 Å² total; per-residue (Å²): 116,68,65,60,52,51,26,61,75,68,76,43,62,50,68,79,32,76,46,78,35,40,44,76,86,32,2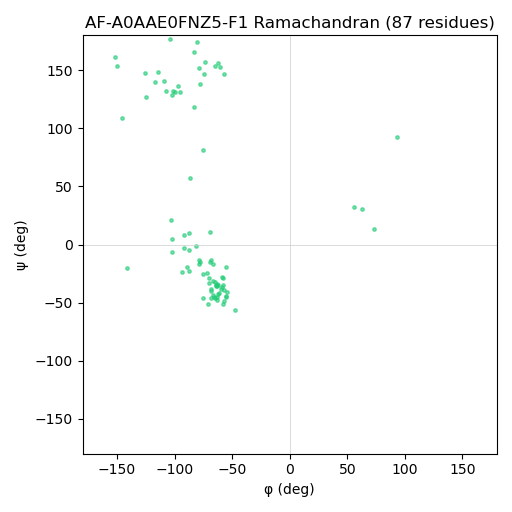4,69,55,24,63,63,35,50,41,11,34,8,34,50,75,26,38,70,66,14,43,71,36,21,81,41,66,42,98,28,30,77,94,64,45,27,68,59,57,49,50,52,51,34,49,77,71,54,71,71,57,56,82,88,68,69,61,90,72,86,65,89,133

Secondary structure (DSSP, 8-state):
-HHHHHHHHHT--GGG-EEEE-SGGGHHHHHHSSEEEE-TT--HHHHHHSSEE-SS-GGGTHHHHHHHHHHHTTTTS-TTT--TT----